Protein AF-A0A837S278-F1 (afdb_monomer)

Structure (mmCIF, N/CA/C/O backbone):
data_AF-A0A837S278-F1
#
_entry.id   AF-A0A837S278-F1
#
loop_
_atom_site.group_PDB
_atom_site.id
_atom_site.type_symbol
_atom_site.label_atom_id
_atom_site.label_alt_id
_atom_site.label_comp_id
_atom_site.label_asym_id
_atom_site.label_entity_id
_atom_site.label_seq_id
_atom_site.pdbx_PDB_ins_code
_atom_site.Cartn_x
_atom_site.Cartn_y
_atom_site.Cartn_z
_atom_site.occupancy
_atom_site.B_iso_or_equiv
_atom_site.auth_seq_id
_atom_site.auth_comp_id
_atom_site.auth_asym_id
_atom_site.auth_atom_id
_atom_site.pdbx_PDB_model_num
ATOM 1 N N . MET A 1 1 ? -0.773 -26.075 -10.974 1.00 33.69 1 MET A N 1
ATOM 2 C CA . MET A 1 1 ? 0.017 -26.283 -9.744 1.00 33.69 1 MET A CA 1
ATOM 3 C C . MET A 1 1 ? 1.428 -25.816 -10.039 1.00 33.69 1 MET A C 1
ATOM 5 O O . MET A 1 1 ? 2.175 -26.551 -10.670 1.00 33.69 1 MET A O 1
ATOM 9 N N . GLU A 1 2 ? 1.750 -24.572 -9.697 1.00 43.69 2 GLU A N 1
ATOM 10 C CA . GLU A 1 2 ? 3.119 -24.060 -9.806 1.00 43.69 2 GLU A CA 1
ATOM 11 C C . GLU A 1 2 ? 3.925 -24.561 -8.603 1.00 43.69 2 GLU A C 1
ATOM 13 O O . GLU A 1 2 ? 3.488 -24.455 -7.458 1.00 43.69 2 GLU A O 1
ATOM 18 N N . GLN A 1 3 ? 5.058 -25.202 -8.882 1.00 42.56 3 GLN A N 1
ATOM 19 C CA . GLN A 1 3 ? 5.952 -25.774 -7.881 1.00 42.56 3 GLN A CA 1
ATOM 20 C C . GLN A 1 3 ? 6.839 -24.668 -7.288 1.00 42.56 3 GLN A C 1
ATOM 22 O O . GLN A 1 3 ? 7.599 -24.031 -8.015 1.00 42.56 3 GLN A O 1
ATOM 27 N N . ASN A 1 4 ? 6.781 -24.465 -5.967 1.00 55.31 4 ASN A N 1
ATOM 28 C CA . ASN A 1 4 ? 7.684 -23.560 -5.251 1.00 55.31 4 ASN A CA 1
ATOM 29 C C . ASN A 1 4 ? 9.027 -24.250 -4.982 1.00 55.31 4 ASN A C 1
ATOM 31 O O . ASN A 1 4 ? 9.097 -25.217 -4.227 1.00 55.31 4 ASN A O 1
ATOM 35 N N . LEU A 1 5 ? 10.108 -23.715 -5.553 1.00 56.22 5 LEU A N 1
ATOM 36 C CA . LEU A 1 5 ? 11.458 -24.279 -5.442 1.00 56.22 5 LEU A CA 1
ATOM 37 C C . LEU A 1 5 ? 12.133 -24.078 -4.066 1.00 56.22 5 LEU A C 1
ATOM 39 O O . LEU A 1 5 ? 13.176 -24.683 -3.849 1.00 56.22 5 LEU A O 1
ATOM 43 N N . TRP A 1 6 ? 11.561 -23.314 -3.116 1.00 54.56 6 TRP A N 1
ATOM 44 C CA . TRP A 1 6 ? 12.206 -22.997 -1.817 1.00 54.56 6 TRP A CA 1
ATOM 45 C C . TRP A 1 6 ? 11.331 -23.141 -0.554 1.00 54.56 6 TRP A C 1
ATOM 47 O O . TRP A 1 6 ? 11.648 -22.554 0.477 1.00 54.56 6 TRP A O 1
ATOM 57 N N . GLY A 1 7 ? 10.234 -23.906 -0.586 1.00 65.50 7 GLY A N 1
ATOM 58 C CA . GLY A 1 7 ? 9.453 -24.234 0.625 1.00 65.50 7 GLY A CA 1
ATOM 59 C C . GLY A 1 7 ? 8.764 -23.056 1.338 1.00 65.50 7 GLY A C 1
ATOM 60 O O . GLY A 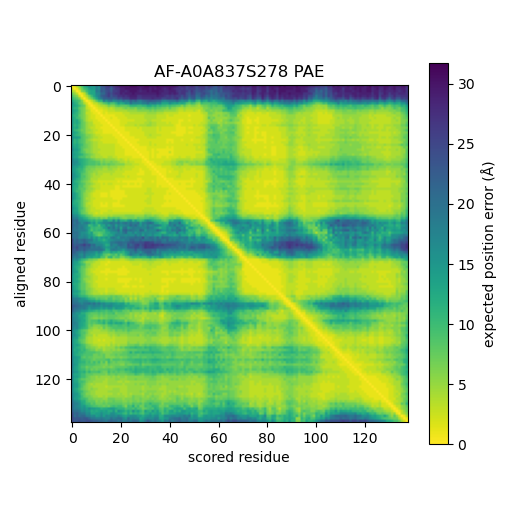1 7 ? 8.167 -23.248 2.392 1.00 65.50 7 GLY A O 1
ATOM 61 N N . ALA A 1 8 ? 8.822 -21.844 0.783 1.00 68.81 8 ALA A N 1
ATOM 62 C CA . ALA A 1 8 ? 8.055 -20.704 1.267 1.00 68.81 8 ALA A CA 1
ATOM 63 C C . ALA A 1 8 ? 6.641 -20.731 0.671 1.00 68.81 8 ALA A C 1
ATOM 65 O O . ALA A 1 8 ? 6.476 -20.857 -0.546 1.00 68.81 8 ALA A O 1
ATOM 66 N N . GLU A 1 9 ? 5.620 -20.574 1.513 1.00 76.12 9 GLU A N 1
ATOM 67 C CA . GLU A 1 9 ? 4.266 -20.276 1.044 1.00 76.12 9 GLU A CA 1
ATOM 68 C C . GLU A 1 9 ? 4.270 -18.910 0.352 1.00 76.12 9 GLU A C 1
ATOM 70 O O . GLU A 1 9 ? 4.796 -17.930 0.882 1.00 76.12 9 GLU A O 1
ATOM 75 N N . THR A 1 10 ? 3.745 -18.862 -0.870 1.00 77.88 10 THR A N 1
ATOM 76 C CA . THR A 1 10 ? 3.721 -17.651 -1.696 1.00 77.88 10 THR A CA 1
ATOM 77 C C . THR A 1 10 ? 2.323 -17.475 -2.263 1.00 77.88 10 THR A C 1
ATOM 79 O O . THR A 1 10 ? 1.732 -18.429 -2.762 1.00 77.88 10 THR A O 1
ATOM 82 N N . GLU A 1 11 ? 1.818 -16.248 -2.210 1.00 82.69 11 GLU A N 1
ATOM 83 C CA . GLU A 1 11 ? 0.565 -15.841 -2.836 1.00 82.69 11 GLU A CA 1
ATOM 84 C C . GLU A 1 11 ? 0.859 -14.722 -3.842 1.00 82.69 11 GLU A C 1
ATOM 86 O O . GLU A 1 11 ? 1.637 -13.809 -3.555 1.00 82.69 11 GLU A O 1
ATOM 91 N N . MET A 1 12 ? 0.240 -14.788 -5.023 1.00 85.62 12 MET A N 1
ATOM 92 C CA . MET A 1 12 ? 0.288 -13.718 -6.018 1.00 85.62 12 MET A CA 1
ATOM 93 C C . MET A 1 12 ? -1.081 -13.048 -6.109 1.00 85.62 12 MET A C 1
ATOM 95 O O . MET A 1 12 ? -2.070 -13.696 -6.441 1.00 85.62 12 MET A O 1
ATOM 99 N N . ILE A 1 13 ? -1.123 -11.738 -5.862 1.00 87.75 13 ILE A N 1
ATOM 100 C CA . ILE A 1 13 ? -2.342 -10.929 -5.955 1.00 87.75 13 ILE A CA 1
ATOM 101 C C . ILE A 1 13 ? -2.195 -9.981 -7.144 1.00 87.75 13 ILE A C 1
ATOM 103 O O . ILE A 1 13 ? -1.300 -9.135 -7.168 1.00 87.75 13 ILE A O 1
ATOM 107 N N . ASN A 1 14 ? -3.075 -10.123 -8.137 1.00 90.19 14 ASN A N 1
ATOM 108 C CA . ASN A 1 14 ? -3.143 -9.199 -9.263 1.00 90.19 14 ASN A CA 1
ATOM 109 C C . ASN A 1 14 ? -4.128 -8.065 -8.951 1.00 90.19 14 ASN A C 1
ATOM 111 O O . ASN A 1 14 ? -5.340 -8.271 -8.991 1.00 90.19 14 ASN A O 1
ATOM 115 N N . LEU A 1 15 ? -3.601 -6.872 -8.666 1.00 90.56 15 LEU A N 1
ATOM 116 C CA . LEU A 1 15 ? -4.401 -5.714 -8.265 1.00 90.56 15 LEU A CA 1
ATOM 117 C C . LEU A 1 15 ? -5.411 -5.259 -9.335 1.00 90.56 15 LEU A C 1
ATOM 119 O O . LEU A 1 15 ? -6.476 -4.776 -8.972 1.00 90.56 15 LEU A O 1
ATOM 123 N N . TYR A 1 16 ? -5.149 -5.472 -10.629 1.00 89.94 16 TYR A N 1
ATOM 124 C CA . TYR A 1 16 ? -6.098 -5.097 -11.693 1.00 89.94 16 TYR A CA 1
ATOM 125 C C . TYR A 1 16 ? -7.366 -5.954 -11.723 1.00 89.94 16 TYR A C 1
ATOM 127 O O . TYR A 1 16 ? -8.350 -5.570 -12.347 1.00 89.94 16 TYR A O 1
ATOM 135 N N . ASN A 1 17 ? -7.357 -7.116 -11.064 1.00 93.44 17 ASN A N 1
ATOM 136 C CA . ASN A 1 17 ? -8.544 -7.965 -10.962 1.00 93.44 17 ASN A CA 1
ATOM 137 C C . ASN A 1 17 ? -9.506 -7.495 -9.857 1.00 93.44 17 ASN A C 1
ATOM 139 O O . ASN A 1 17 ? -10.568 -8.090 -9.698 1.00 93.44 17 ASN A O 1
ATOM 143 N N . LEU A 1 18 ? -9.130 -6.478 -9.076 1.00 94.50 18 LEU A N 1
ATOM 144 C CA . LEU A 1 18 ? -9.884 -5.996 -7.924 1.00 94.50 18 LEU A CA 1
ATOM 145 C C . LEU A 1 18 ? -10.562 -4.665 -8.259 1.00 94.50 18 LEU A C 1
ATOM 147 O O . LEU A 1 18 ? -9.953 -3.777 -8.856 1.00 94.50 18 LEU A O 1
ATOM 151 N N . ASN A 1 19 ? -11.800 -4.479 -7.810 1.00 95.69 19 ASN A N 1
ATOM 152 C CA . ASN A 1 19 ? -12.519 -3.218 -7.937 1.00 95.69 19 ASN A CA 1
ATOM 153 C C . ASN A 1 19 ? -12.436 -2.412 -6.636 1.00 95.69 19 ASN A C 1
ATOM 155 O O . ASN A 1 19 ? -13.155 -2.662 -5.667 1.00 95.69 19 ASN A O 1
ATOM 159 N N . TYR A 1 20 ? -11.555 -1.416 -6.618 1.00 95.69 20 TYR A N 1
ATOM 160 C CA . TYR A 1 20 ? -11.342 -0.564 -5.454 1.00 95.69 20 TYR A CA 1
ATOM 161 C C . TYR A 1 20 ? -10.906 0.844 -5.851 1.00 95.69 20 TYR A C 1
ATOM 163 O O . TYR A 1 20 ? -10.579 1.142 -7.001 1.00 95.69 20 TYR A O 1
ATOM 171 N N . LYS A 1 21 ? -10.913 1.742 -4.866 1.00 95.12 21 LYS A N 1
ATOM 172 C CA . LYS A 1 21 ? -10.422 3.118 -5.006 1.00 95.12 21 LYS A CA 1
ATOM 173 C C . LYS A 1 21 ? -9.349 3.416 -3.962 1.00 95.12 21 LYS A C 1
ATOM 175 O O . LYS A 1 21 ? -9.211 2.684 -2.976 1.00 95.12 21 LYS A O 1
ATOM 180 N N . GLY A 1 22 ? -8.611 4.503 -4.193 1.00 93.94 22 GLY A N 1
ATOM 181 C CA . GLY A 1 22 ? -7.659 5.077 -3.243 1.00 93.94 22 GLY A CA 1
ATOM 182 C C . GLY A 1 22 ? -8.320 5.580 -1.958 1.00 93.94 22 GLY A C 1
ATOM 183 O O . GLY A 1 22 ? -9.532 5.450 -1.748 1.00 93.94 22 GLY A O 1
ATOM 184 N N . CYS A 1 23 ? -7.510 6.130 -1.057 1.00 95.25 23 CYS A N 1
ATOM 185 C CA . CYS A 1 23 ? -8.002 6.546 0.252 1.00 95.25 23 CYS A CA 1
ATOM 186 C C . CYS A 1 23 ? -8.972 7.734 0.128 1.00 95.25 23 CYS A C 1
ATOM 188 O O . CYS A 1 23 ? -8.622 8.781 -0.403 1.00 95.25 23 CYS A O 1
ATOM 190 N N . ILE A 1 24 ? -10.178 7.605 0.689 1.00 96.38 24 ILE A N 1
ATOM 191 C CA . ILE A 1 24 ? -11.173 8.695 0.730 1.00 96.38 24 ILE A CA 1
ATOM 192 C C . ILE A 1 24 ? -11.025 9.609 1.956 1.00 96.38 24 ILE A C 1
ATOM 194 O O . ILE A 1 24 ? -11.907 10.417 2.232 1.00 96.38 24 ILE A O 1
ATOM 198 N N . SER A 1 25 ? -9.957 9.439 2.742 1.00 94.69 25 SER A N 1
ATOM 199 C CA . SER A 1 25 ? -9.668 10.251 3.932 1.00 94.69 25 SER A CA 1
ATOM 200 C C . SER A 1 25 ? -10.838 10.350 4.922 1.00 94.69 25 SER A C 1
ATOM 202 O O . SER A 1 25 ? -11.126 11.410 5.460 1.00 94.69 25 SER A O 1
ATOM 204 N N . CYS A 1 26 ? -11.521 9.234 5.202 1.00 95.25 26 CYS A N 1
ATOM 205 C CA . CYS A 1 26 ? -12.637 9.210 6.161 1.00 95.25 26 CYS A CA 1
ATOM 206 C C . CYS A 1 26 ? -12.202 9.272 7.641 1.00 95.25 26 CYS A C 1
ATOM 208 O O . CYS A 1 26 ? -13.047 9.403 8.521 1.00 95.25 26 CYS A O 1
ATOM 210 N N . PHE A 1 27 ? -10.902 9.115 7.930 1.00 93.69 27 PHE A N 1
ATOM 211 C CA . PHE A 1 27 ? -10.295 9.123 9.274 1.00 93.69 27 PHE A CA 1
ATOM 212 C C . PHE A 1 27 ? -10.812 8.078 10.279 1.00 93.69 27 PHE A C 1
ATOM 214 O O . PHE A 1 27 ? -10.367 8.064 11.429 1.00 93.69 27 PHE A O 1
ATOM 221 N N . ALA A 1 28 ? -11.666 7.137 9.868 1.00 94.38 28 ALA A N 1
ATOM 222 C CA . ALA A 1 28 ? -12.141 6.064 10.742 1.00 94.38 28 ALA A CA 1
ATOM 223 C C . ALA A 1 28 ? -10.991 5.227 11.338 1.00 94.38 28 ALA A C 1
ATOM 225 O O . ALA A 1 28 ? -11.097 4.778 12.477 1.00 94.38 28 ALA A O 1
ATOM 226 N N . CYS A 1 29 ? -9.879 5.086 10.607 1.00 91.81 29 CYS A N 1
ATOM 227 C CA . CYS A 1 29 ? -8.671 4.384 11.046 1.00 91.81 29 CYS A CA 1
ATOM 228 C C . CYS A 1 29 ? -7.766 5.171 12.007 1.00 91.81 29 CYS A C 1
ATOM 230 O O . CYS A 1 29 ? -6.781 4.637 12.510 1.00 91.81 29 CYS A O 1
ATOM 232 N N . LYS A 1 30 ? -8.074 6.451 12.236 1.00 89.69 30 LYS A N 1
ATOM 233 C CA . LYS A 1 30 ? -7.303 7.368 13.093 1.00 89.69 30 LYS A CA 1
ATOM 234 C C . LYS A 1 30 ? -8.046 7.749 14.361 1.00 89.69 30 LYS A C 1
ATOM 236 O O . LYS A 1 30 ? -7.433 8.156 15.341 1.00 89.69 30 LYS A O 1
ATOM 241 N N . ARG A 1 31 ? -9.378 7.708 14.310 1.00 89.81 31 ARG A N 1
ATOM 242 C CA . ARG A 1 31 ? -10.237 8.165 15.396 1.00 89.81 31 ARG A CA 1
ATOM 243 C C . ARG A 1 31 ? -9.964 7.338 16.653 1.00 89.81 31 ARG A C 1
ATOM 245 O O . ARG A 1 31 ? -10.043 6.113 16.613 1.00 89.81 31 ARG A O 1
ATOM 252 N N . LYS A 1 32 ? -9.688 8.029 17.761 1.00 86.31 32 LYS A N 1
ATOM 253 C CA . LYS A 1 32 ? -9.526 7.415 19.082 1.00 86.31 32 LYS A CA 1
ATOM 254 C C . LYS A 1 32 ? -10.749 6.550 19.413 1.00 86.31 32 LYS A C 1
ATOM 256 O O . LYS A 1 32 ? -11.874 6.940 19.096 1.00 86.31 32 LYS A O 1
ATOM 261 N N . ASP A 1 33 ? -10.505 5.378 19.992 1.00 86.50 33 ASP A N 1
ATOM 262 C CA . ASP A 1 33 ? -11.523 4.389 20.380 1.00 86.50 33 ASP A CA 1
ATOM 263 C C . ASP A 1 33 ? -12.351 3.827 19.203 1.00 86.50 33 ASP A C 1
ATOM 265 O O . ASP A 1 33 ? -13.393 3.198 19.388 1.00 86.50 33 ASP A O 1
ATOM 269 N N . SER A 1 34 ? -11.891 4.026 17.963 1.00 90.38 34 SER A N 1
ATOM 270 C CA . SER A 1 34 ? -12.476 3.381 16.791 1.00 90.38 34 SER A CA 1
ATOM 271 C C . SER A 1 34 ? -12.061 1.916 16.721 1.00 90.38 34 SER A C 1
ATOM 273 O O . SER A 1 34 ? -10.885 1.580 16.833 1.00 90.38 34 SER A O 1
ATOM 275 N N . LYS A 1 35 ? -13.007 1.037 16.382 1.00 91.38 35 LYS A N 1
ATOM 276 C CA . LYS A 1 35 ? -12.709 -0.370 16.060 1.00 91.38 35 LYS A CA 1
ATOM 277 C C . LYS A 1 35 ? -11.831 -0.554 14.814 1.00 91.38 35 LYS A C 1
ATOM 279 O O . LYS A 1 35 ? -11.451 -1.672 14.501 1.00 91.38 35 LYS A O 1
ATOM 284 N N . PHE A 1 36 ? -11.585 0.524 14.071 1.00 92.06 36 PHE A N 1
ATOM 285 C CA . PHE A 1 36 ? -10.779 0.522 12.856 1.00 92.06 36 PHE A CA 1
ATOM 286 C C . PHE A 1 36 ? -9.383 1.117 13.067 1.00 92.06 36 PHE A C 1
ATOM 288 O O . PHE A 1 36 ? -8.692 1.331 12.081 1.00 92.06 36 PHE A O 1
ATOM 295 N N . VAL A 1 37 ? -8.948 1.439 14.293 1.00 89.44 37 VAL A N 1
ATOM 296 C CA . VAL A 1 37 ? -7.575 1.938 14.508 1.00 89.44 37 VAL A CA 1
ATOM 297 C C . VAL A 1 37 ? -6.571 0.945 13.912 1.00 89.44 37 VAL A C 1
ATOM 299 O O . VAL A 1 37 ? -6.587 -0.225 14.271 1.00 89.44 37 VAL A O 1
ATOM 302 N N . GLY A 1 38 ? -5.745 1.403 12.965 1.00 87.06 38 GLY A N 1
ATOM 303 C CA . GLY A 1 38 ? -4.802 0.540 12.237 1.00 87.06 38 GLY A CA 1
ATOM 304 C C . GLY A 1 38 ? -5.394 -0.291 11.088 1.00 87.06 38 GLY A C 1
ATOM 305 O O . GLY A 1 38 ? -4.648 -1.006 10.433 1.00 87.06 38 GLY A O 1
ATOM 306 N N . HIS A 1 39 ? -6.696 -0.180 10.799 1.00 91.38 39 HIS A N 1
ATOM 307 C CA . HIS A 1 39 ? -7.405 -0.943 9.761 1.00 91.38 39 HIS A CA 1
ATOM 308 C C . HIS A 1 39 ? -8.237 -0.031 8.848 1.00 91.38 39 HIS A C 1
ATOM 310 O O . HIS A 1 39 ? -8.796 0.983 9.271 1.00 91.38 39 HIS A O 1
ATOM 316 N N . CYS A 1 40 ? -8.369 -0.376 7.567 1.00 94.44 40 CYS A N 1
ATOM 317 C CA . CYS A 1 40 ? -9.206 0.402 6.656 1.00 94.44 40 CYS A CA 1
ATOM 318 C C . CYS A 1 40 ? -10.701 0.13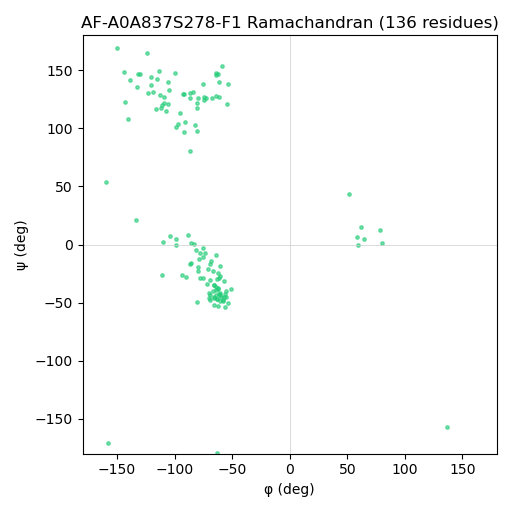7 6.920 1.00 94.44 40 CYS A C 1
ATOM 320 O O . CYS A 1 40 ? -11.156 -1.003 6.897 1.00 94.44 40 CYS A O 1
ATOM 322 N N . ALA A 1 41 ? -11.488 1.196 7.133 1.00 96.06 41 ALA A N 1
ATOM 323 C CA . ALA A 1 41 ? -12.938 1.071 7.320 1.00 96.06 41 ALA A CA 1
ATOM 324 C C . ALA A 1 41 ? -13.718 0.912 6.002 1.00 96.06 41 ALA A C 1
ATOM 326 O O . ALA A 1 41 ? -14.865 0.468 6.018 1.00 96.06 41 ALA A O 1
ATOM 327 N N . VAL A 1 42 ? -13.115 1.294 4.870 1.00 96.50 42 VAL A N 1
ATOM 328 C CA . VAL A 1 42 ? -13.713 1.127 3.539 1.00 96.50 42 VAL A CA 1
ATOM 329 C C . VAL A 1 42 ? -13.666 -0.352 3.170 1.00 96.50 42 VAL A C 1
ATOM 331 O O . VAL A 1 42 ? -12.595 -0.957 3.219 1.00 96.50 42 VAL A O 1
ATOM 334 N N . ARG A 1 43 ? -14.823 -0.914 2.810 1.00 96.69 43 ARG A N 1
ATOM 335 C CA . ARG A 1 43 ? -14.978 -2.318 2.423 1.00 96.69 43 ARG A CA 1
ATOM 336 C C . ARG A 1 43 ? -15.205 -2.426 0.919 1.00 96.69 43 ARG A C 1
ATOM 338 O O . ARG A 1 43 ? -16.209 -1.941 0.409 1.00 96.69 43 ARG A O 1
ATOM 345 N N . ASP A 1 44 ? -14.250 -3.047 0.251 1.00 97.44 44 ASP A N 1
ATOM 346 C CA . ASP A 1 44 ? -14.232 -3.393 -1.172 1.00 97.44 44 ASP A CA 1
ATOM 347 C C . ASP A 1 44 ? -13.238 -4.544 -1.408 1.00 97.44 44 ASP A C 1
ATOM 349 O O . ASP A 1 44 ? -12.715 -5.115 -0.445 1.00 97.44 44 ASP A O 1
ATOM 353 N N . ASP A 1 45 ? -12.949 -4.875 -2.664 1.00 97.19 45 ASP A N 1
ATOM 354 C CA . ASP A 1 45 ? -12.083 -6.003 -3.033 1.00 97.19 45 ASP A CA 1
ATOM 355 C C . ASP A 1 45 ? -10.646 -5.880 -2.485 1.00 97.19 45 ASP A C 1
ATOM 357 O O . ASP A 1 45 ? -9.931 -6.874 -2.365 1.00 97.19 45 ASP A O 1
ATOM 361 N N . LEU A 1 46 ? -10.212 -4.676 -2.083 1.00 95.75 46 LEU A N 1
ATOM 362 C CA . LEU A 1 46 ? -8.896 -4.460 -1.474 1.00 95.75 46 LEU A CA 1
ATOM 363 C C . LEU A 1 46 ? -8.845 -4.860 0.011 1.00 95.75 46 LEU A C 1
ATOM 365 O O . LEU A 1 46 ? -7.766 -4.939 0.598 1.00 95.75 46 LEU A O 1
ATOM 369 N N . THR A 1 47 ? -9.994 -5.099 0.645 1.00 95.19 47 THR A N 1
ATOM 370 C CA . THR A 1 47 ? -10.092 -5.327 2.095 1.00 95.19 47 THR A CA 1
ATOM 371 C C . THR A 1 47 ? -9.205 -6.477 2.556 1.00 95.19 47 THR A C 1
ATOM 373 O O . THR A 1 47 ? -8.371 -6.293 3.437 1.00 95.19 47 THR A O 1
ATOM 376 N N . GLU A 1 48 ? -9.349 -7.654 1.948 1.00 92.00 48 GLU A N 1
ATOM 377 C CA . GLU A 1 48 ? -8.585 -8.837 2.354 1.00 92.00 48 GLU A CA 1
ATOM 378 C C . GLU A 1 48 ? -7.088 -8.666 2.090 1.00 92.00 48 GLU A C 1
ATOM 380 O O . GLU A 1 48 ? -6.262 -9.106 2.887 1.00 92.00 48 GLU A O 1
ATOM 385 N N . VAL A 1 49 ? -6.733 -7.966 1.010 1.00 92.00 49 VAL A N 1
ATOM 386 C CA . VAL A 1 49 ? -5.340 -7.658 0.664 1.00 92.00 49 VAL A CA 1
ATOM 387 C C . VAL A 1 49 ? -4.699 -6.771 1.731 1.00 92.00 49 VAL A C 1
ATOM 389 O O . VAL A 1 49 ? -3.563 -7.026 2.137 1.00 92.00 49 VAL A O 1
ATOM 392 N N . LEU A 1 50 ? -5.416 -5.752 2.219 1.00 90.94 50 LEU A N 1
ATOM 393 C CA . LEU A 1 50 ? -4.939 -4.866 3.284 1.00 90.94 50 LEU A CA 1
ATOM 394 C C . LEU A 1 50 ? -4.772 -5.612 4.608 1.00 90.94 50 LEU A C 1
ATOM 396 O O . LEU A 1 50 ? -3.732 -5.465 5.242 1.00 90.94 50 LEU A O 1
ATOM 400 N N . GLU A 1 51 ? -5.744 -6.439 5.000 1.00 88.81 51 GLU A N 1
ATOM 401 C CA . GLU A 1 51 ? -5.655 -7.226 6.237 1.00 88.81 51 GLU A CA 1
ATOM 402 C C . GLU A 1 51 ? -4.489 -8.222 6.180 1.00 88.81 51 GLU A C 1
ATOM 404 O O . GLU A 1 51 ? -3.657 -8.263 7.089 1.00 88.81 51 GLU A O 1
ATOM 409 N N . LYS A 1 52 ? -4.341 -8.962 5.072 1.00 85.62 52 LYS A N 1
ATOM 410 C CA . LYS A 1 52 ? -3.187 -9.851 4.858 1.00 85.62 52 LYS A CA 1
ATOM 411 C C . LYS A 1 52 ? -1.868 -9.086 4.936 1.00 85.62 52 LYS A C 1
ATOM 413 O O . LYS A 1 52 ? -0.953 -9.523 5.629 1.00 85.62 52 LYS A O 1
ATOM 418 N N . SER A 1 53 ? -1.785 -7.925 4.286 1.00 83.06 53 SER A N 1
ATOM 419 C CA . SER A 1 53 ? -0.586 -7.076 4.309 1.00 83.06 53 SER A CA 1
ATOM 420 C C . SER A 1 53 ? -0.260 -6.553 5.711 1.00 83.06 53 SER A C 1
ATOM 422 O O . SER A 1 53 ? 0.909 -6.353 6.024 1.00 83.06 53 SER A O 1
ATOM 424 N N . ASN A 1 54 ? -1.271 -6.355 6.563 1.00 77.88 54 ASN A N 1
ATOM 425 C CA . ASN A 1 54 ? -1.094 -5.897 7.940 1.00 77.88 54 ASN A CA 1
ATOM 426 C C . ASN A 1 54 ? -0.629 -7.015 8.887 1.00 77.88 54 ASN A C 1
ATOM 428 O O . ASN A 1 54 ? 0.048 -6.754 9.877 1.00 77.88 54 ASN A O 1
ATOM 432 N N . HIS A 1 55 ? -0.985 -8.266 8.589 1.00 70.88 55 HIS A N 1
ATOM 433 C CA . HIS A 1 55 ? -0.627 -9.422 9.413 1.00 70.88 55 HIS A CA 1
ATOM 434 C C . HIS A 1 55 ? 0.665 -10.121 8.967 1.00 70.88 55 HIS A C 1
ATOM 436 O O . HIS A 1 55 ? 1.344 -10.753 9.781 1.00 70.88 55 HIS A O 1
ATOM 442 N N . GLN A 1 56 ? 1.030 -10.028 7.688 1.00 62.50 56 GLN A N 1
ATOM 443 C CA . GLN A 1 56 ? 2.196 -10.718 7.143 1.00 62.50 56 GLN A CA 1
ATOM 444 C C . GLN A 1 56 ? 3.485 -9.899 7.311 1.00 62.50 56 GLN A C 1
ATOM 446 O O . GLN A 1 56 ? 3.588 -8.743 6.920 1.00 62.50 56 GLN A O 1
ATOM 451 N N . ARG A 1 57 ? 4.535 -10.542 7.840 1.00 55.25 57 ARG A N 1
ATOM 452 C CA . ARG A 1 57 ? 5.869 -9.935 8.064 1.00 55.25 57 ARG A CA 1
ATOM 453 C C . ARG A 1 57 ? 6.710 -9.767 6.781 1.00 55.25 57 ARG A C 1
ATOM 455 O O . ARG A 1 57 ? 7.850 -9.290 6.829 1.00 55.25 57 ARG A O 1
ATOM 462 N N . ARG A 1 58 ? 6.213 -10.229 5.631 1.00 53.91 58 ARG A N 1
ATOM 463 C CA . ARG A 1 58 ? 6.910 -10.198 4.334 1.00 53.91 58 ARG A CA 1
ATOM 464 C C . ARG A 1 58 ? 5.890 -9.913 3.235 1.00 53.91 58 ARG A C 1
ATOM 466 O O . ARG A 1 58 ? 4.952 -10.684 3.086 1.00 53.91 58 ARG A O 1
ATOM 473 N N . THR A 1 59 ? 6.093 -8.848 2.467 1.00 58.31 59 THR A N 1
ATOM 474 C CA . THR A 1 59 ? 5.183 -8.450 1.383 1.00 58.31 59 THR A CA 1
ATOM 475 C C . THR A 1 59 ? 6.024 -7.966 0.210 1.00 58.31 59 THR A C 1
ATOM 477 O O . THR A 1 59 ? 6.613 -6.896 0.284 1.00 58.31 59 THR A O 1
ATOM 480 N N . ALA A 1 60 ? 6.118 -8.730 -0.877 1.00 53.31 60 ALA A N 1
ATOM 481 C CA . ALA A 1 60 ? 6.787 -8.269 -2.095 1.00 53.31 60 ALA A CA 1
ATOM 482 C C . ALA A 1 60 ? 5.761 -7.609 -3.025 1.00 53.31 60 ALA A C 1
ATOM 484 O O . ALA A 1 60 ? 4.715 -8.193 -3.299 1.00 53.31 60 ALA A O 1
ATOM 485 N N . ALA A 1 61 ? 6.052 -6.403 -3.513 1.00 56.09 61 ALA A N 1
ATOM 486 C CA . ALA A 1 61 ? 5.143 -5.631 -4.351 1.00 56.09 61 ALA A CA 1
ATOM 487 C C . ALA A 1 61 ? 5.768 -5.443 -5.740 1.00 56.09 61 ALA A C 1
ATOM 489 O O . ALA A 1 61 ? 6.821 -4.824 -5.892 1.00 56.09 61 ALA A O 1
ATOM 490 N N . ARG A 1 62 ? 5.140 -5.985 -6.786 1.00 52.44 62 ARG A N 1
ATOM 491 C CA . ARG A 1 62 ? 5.605 -5.775 -8.164 1.00 52.44 62 ARG A CA 1
ATOM 492 C C . ARG A 1 62 ? 5.003 -4.487 -8.717 1.00 52.44 62 ARG A C 1
ATOM 494 O O . ARG A 1 62 ? 3.790 -4.327 -8.713 1.00 52.44 62 ARG A O 1
ATOM 501 N N . LEU A 1 63 ? 5.858 -3.598 -9.213 1.00 54.88 63 LEU A N 1
ATOM 502 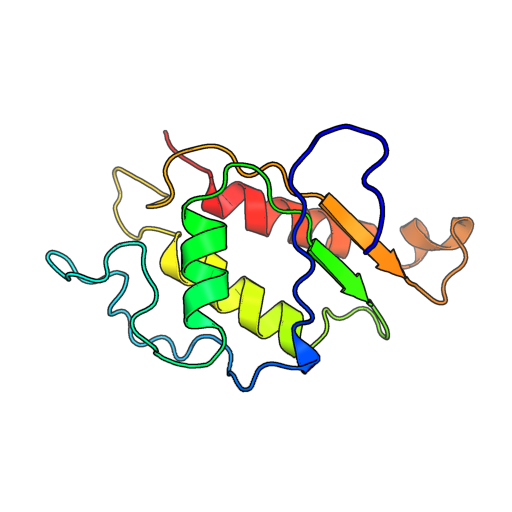C CA . LEU A 1 63 ? 5.489 -2.314 -9.794 1.00 54.88 63 LEU A CA 1
ATOM 503 C C . LEU A 1 63 ? 5.751 -2.306 -11.298 1.00 54.88 63 LEU A C 1
ATOM 505 O O . LEU A 1 63 ? 6.884 -2.414 -11.767 1.00 54.88 63 LEU A O 1
ATOM 509 N N . THR A 1 64 ? 4.707 -2.100 -12.083 1.00 47.53 64 THR A N 1
ATOM 510 C CA . THR A 1 64 ? 4.867 -1.792 -13.504 1.00 47.53 64 THR A CA 1
ATOM 511 C C . THR A 1 64 ? 4.904 -0.271 -13.628 1.00 47.53 64 THR A C 1
ATOM 513 O O . THR A 1 64 ? 3.869 0.383 -13.611 1.00 47.53 64 THR A O 1
ATOM 516 N N . ASN A 1 65 ? 6.099 0.325 -13.683 1.00 53.22 65 ASN A N 1
ATOM 517 C CA . ASN A 1 65 ? 6.241 1.773 -13.858 1.00 53.22 65 ASN A CA 1
ATOM 518 C C . ASN A 1 65 ? 6.222 2.093 -15.356 1.00 53.22 65 ASN A C 1
ATOM 520 O O . ASN A 1 65 ? 7.269 2.282 -15.975 1.00 53.22 65 ASN A O 1
ATOM 524 N N . LEU A 1 66 ? 5.026 2.155 -15.944 1.00 46.59 66 LEU A N 1
ATOM 525 C CA . LEU A 1 66 ? 4.875 2.378 -17.384 1.00 46.59 66 LEU A CA 1
ATOM 526 C C . LEU A 1 66 ? 5.236 3.819 -17.804 1.00 46.59 66 LEU A C 1
ATOM 528 O O . LEU A 1 66 ? 5.544 4.056 -18.969 1.00 46.59 66 LEU A O 1
ATOM 532 N N . SER A 1 67 ? 5.222 4.806 -16.894 1.00 47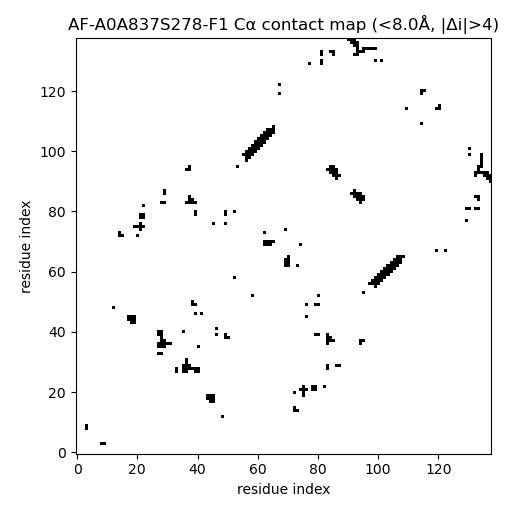.19 67 SER A N 1
ATOM 533 C CA . SER A 1 67 ? 5.419 6.228 -17.254 1.00 47.19 67 SER A CA 1
ATOM 534 C C . SER A 1 67 ? 5.858 7.126 -16.083 1.00 47.19 67 SER A C 1
ATOM 536 O O . SER A 1 67 ? 5.213 8.129 -15.800 1.00 47.19 67 SER A O 1
ATOM 538 N N . ARG A 1 68 ? 6.941 6.782 -15.363 1.00 54.12 68 ARG A N 1
ATOM 539 C CA . ARG A 1 68 ? 7.458 7.540 -14.185 1.00 54.12 68 ARG A CA 1
ATOM 540 C C . ARG A 1 68 ? 6.488 7.700 -13.002 1.00 54.12 68 ARG A C 1
ATOM 542 O O . ARG A 1 68 ? 6.868 8.271 -11.984 1.00 54.12 68 ARG A O 1
ATOM 549 N N . GLN A 1 69 ? 5.278 7.169 -13.109 1.00 56.00 69 GLN A N 1
ATOM 550 C CA . GLN A 1 69 ? 4.263 7.168 -12.071 1.00 56.00 69 GLN A CA 1
ATOM 551 C C . GLN A 1 69 ? 3.899 5.723 -11.734 1.00 56.00 69 GLN A C 1
ATOM 553 O O . GLN A 1 69 ? 3.923 4.848 -12.603 1.00 56.00 69 GLN A O 1
ATOM 558 N N . CYS A 1 70 ? 3.626 5.488 -10.454 1.00 64.38 70 CYS A N 1
ATOM 559 C CA . CYS A 1 70 ? 3.079 4.233 -9.963 1.00 64.38 70 CYS A CA 1
ATOM 560 C C . CYS A 1 70 ? 1.701 4.013 -10.610 1.00 64.38 70 CYS A C 1
ATOM 562 O O . CYS A 1 70 ? 0.944 4.977 -10.752 1.00 64.38 70 CYS A O 1
ATOM 564 N N . ASP A 1 71 ? 1.375 2.779 -11.007 1.00 74.75 71 ASP A N 1
ATOM 565 C CA . ASP A 1 71 ? 0.064 2.501 -11.600 1.00 74.75 71 ASP A CA 1
ATOM 566 C C . ASP A 1 71 ? -1.072 2.879 -10.637 1.00 74.75 71 ASP A C 1
ATOM 568 O O . ASP A 1 71 ? -0.876 2.911 -9.417 1.00 74.75 71 ASP A O 1
ATOM 572 N N . ARG A 1 72 ? -2.253 3.205 -11.159 1.00 81.25 72 ARG A N 1
ATOM 573 C CA . ARG A 1 72 ? -3.401 3.680 -10.381 1.00 81.25 72 ARG A CA 1
ATOM 574 C C . ARG A 1 72 ? -3.786 2.688 -9.290 1.00 81.25 72 ARG A C 1
ATOM 576 O O . ARG A 1 72 ? -4.066 3.090 -8.158 1.00 81.25 72 ARG A O 1
ATOM 583 N N . GLU A 1 73 ? -3.783 1.411 -9.630 1.00 89.44 73 GLU A N 1
ATOM 584 C CA . GLU A 1 73 ? -4.096 0.283 -8.770 1.00 89.44 73 GLU A CA 1
ATOM 585 C C . GLU A 1 73 ? -3.088 0.230 -7.621 1.00 89.44 73 GLU A C 1
ATOM 587 O O . GLU A 1 73 ? -3.471 0.273 -6.446 1.00 89.44 73 GLU A O 1
ATOM 592 N N . MET A 1 74 ? -1.789 0.235 -7.927 1.00 86.38 74 MET A N 1
ATOM 593 C CA . MET A 1 74 ? -0.776 0.206 -6.876 1.00 86.38 74 MET A CA 1
ATOM 594 C C . MET A 1 74 ? -0.783 1.494 -6.043 1.00 86.38 74 MET A C 1
ATOM 596 O O . MET A 1 74 ? -0.674 1.423 -4.822 1.00 86.38 74 MET A O 1
ATOM 600 N N . SER A 1 75 ? -0.955 2.663 -6.660 1.00 87.44 75 SER A N 1
ATOM 601 C CA . SER A 1 75 ? -1.052 3.940 -5.945 1.00 87.44 75 SER A CA 1
ATOM 602 C C . SER A 1 75 ? -2.209 3.912 -4.947 1.00 87.44 75 SER A C 1
ATOM 604 O O . SER A 1 75 ? -2.014 4.197 -3.769 1.00 87.44 75 SER A O 1
ATOM 606 N N . SER A 1 76 ? -3.385 3.452 -5.382 1.00 92.44 76 SER A N 1
ATOM 607 C CA . SER A 1 76 ? -4.574 3.309 -4.534 1.00 92.44 76 SER A CA 1
ATOM 608 C C . SER A 1 76 ? -4.362 2.310 -3.390 1.00 92.44 76 SER A C 1
ATOM 610 O O . SER A 1 76 ? -4.831 2.536 -2.271 1.00 92.44 76 SER A O 1
ATOM 612 N N . PHE A 1 77 ? -3.638 1.217 -3.650 1.00 91.56 77 PHE A N 1
ATOM 613 C CA . PHE A 1 77 ? -3.274 0.234 -2.630 1.00 91.56 77 PHE A CA 1
ATOM 614 C C . PHE A 1 77 ? -2.319 0.825 -1.588 1.00 91.56 77 PHE A C 1
ATOM 616 O O . PHE A 1 77 ? -2.611 0.773 -0.391 1.00 91.56 77 PHE A O 1
ATOM 623 N N . LEU A 1 78 ? -1.216 1.433 -2.037 1.00 87.75 78 LEU A N 1
ATOM 624 C CA . LEU A 1 78 ? -0.216 2.054 -1.170 1.00 87.75 78 LEU A CA 1
ATOM 625 C C . LEU A 1 78 ? -0.836 3.166 -0.324 1.00 87.75 78 LEU A C 1
ATOM 627 O O . LEU A 1 78 ? -0.622 3.193 0.884 1.00 87.75 78 LEU A O 1
ATOM 631 N N . GLU A 1 79 ? -1.656 4.036 -0.917 1.00 90.88 79 GLU A N 1
ATOM 632 C CA . GLU A 1 79 ? -2.366 5.093 -0.194 1.00 90.88 79 GLU A CA 1
ATOM 633 C C . GLU A 1 79 ? -3.169 4.537 0.982 1.00 90.88 79 GLU A C 1
ATOM 635 O O . GLU A 1 79 ? -3.035 5.025 2.103 1.00 90.88 79 GLU A O 1
ATOM 640 N N . ARG A 1 80 ? -3.989 3.505 0.760 1.00 92.94 80 ARG A N 1
ATOM 641 C CA . ARG A 1 80 ? -4.821 2.927 1.824 1.00 92.94 80 ARG A CA 1
ATOM 642 C C . ARG A 1 80 ? -3.995 2.175 2.862 1.00 92.94 80 ARG A C 1
ATOM 644 O O . ARG A 1 80 ? -4.255 2.354 4.053 1.00 92.94 80 ARG A O 1
ATOM 651 N N . LEU A 1 81 ? -2.994 1.403 2.436 1.00 89.62 81 LEU A N 1
ATOM 652 C CA . LEU A 1 81 ? -2.110 0.644 3.328 1.00 89.62 81 LEU A CA 1
ATOM 653 C C . LEU A 1 81 ? -1.303 1.565 4.250 1.00 89.62 81 LEU A C 1
ATOM 655 O O . LEU A 1 81 ? -1.232 1.342 5.457 1.00 89.62 81 LEU A O 1
ATOM 659 N N . ILE A 1 82 ? -0.711 2.619 3.694 1.00 87.56 82 ILE A N 1
ATOM 660 C CA . ILE A 1 82 ? 0.085 3.589 4.450 1.00 87.56 82 ILE A CA 1
ATOM 661 C C . ILE A 1 82 ? -0.835 4.423 5.336 1.00 87.56 82 ILE A C 1
ATOM 663 O O . ILE A 1 82 ? -0.559 4.619 6.521 1.00 87.56 82 ILE A O 1
ATOM 667 N N . PHE A 1 83 ? -1.953 4.907 4.790 1.00 90.81 83 PHE A N 1
ATOM 668 C CA . PHE A 1 83 ? -2.840 5.782 5.538 1.00 90.81 83 PHE A CA 1
ATOM 669 C C . PHE A 1 83 ? -3.494 5.064 6.712 1.00 90.81 83 PHE A C 1
ATOM 671 O O . PHE A 1 83 ? -3.657 5.700 7.741 1.00 90.81 83 PHE A O 1
ATOM 678 N N . MET A 1 84 ? -3.838 3.775 6.643 1.00 89.56 84 MET A N 1
ATOM 679 C CA . MET A 1 84 ? -4.348 3.079 7.836 1.00 89.56 84 MET A CA 1
ATOM 680 C C . MET A 1 84 ? -3.269 2.863 8.910 1.00 89.56 84 MET A C 1
ATOM 682 O O . MET A 1 84 ? -3.583 2.911 10.099 1.00 89.56 84 MET A O 1
ATOM 686 N N . ASN A 1 85 ? -2.005 2.718 8.500 1.00 88.12 85 ASN A N 1
ATOM 687 C CA . ASN A 1 85 ? -0.907 2.384 9.403 1.00 88.12 85 ASN A CA 1
ATOM 688 C C . ASN A 1 85 ? -0.198 3.578 10.031 1.00 88.12 85 ASN A C 1
ATOM 690 O O . ASN A 1 85 ? 0.275 3.451 11.148 1.00 88.12 85 ASN A O 1
ATOM 694 N N . ILE A 1 86 ? -0.160 4.751 9.402 1.00 87.50 86 ILE A N 1
ATOM 695 C CA . ILE A 1 86 ? 0.382 5.946 10.071 1.00 87.50 86 ILE A CA 1
ATOM 696 C C . ILE A 1 86 ? -0.476 6.276 11.304 1.00 87.50 86 ILE A C 1
ATOM 698 O O . ILE A 1 86 ? -1.695 6.110 11.286 1.00 87.50 86 ILE A O 1
ATOM 702 N N . SER A 1 87 ? 0.114 6.800 12.365 1.00 82.31 87 SER A N 1
ATOM 703 C CA . SER A 1 87 ? -0.616 7.314 13.524 1.00 82.31 87 SER A CA 1
ATOM 704 C C . SER A 1 87 ? -0.438 8.829 13.644 1.00 82.31 87 SER A C 1
ATOM 706 O O . SER A 1 87 ? 0.553 9.394 13.188 1.00 82.31 87 SER A O 1
ATOM 708 N N . TYR A 1 88 ? -1.453 9.504 14.189 1.00 79.81 88 TYR A N 1
ATOM 709 C CA . TYR A 1 88 ? -1.394 10.935 14.540 1.00 79.81 88 TYR A CA 1
ATOM 710 C C . TYR A 1 88 ? -1.108 11.146 16.034 1.00 79.81 88 TYR A C 1
ATOM 712 O O . TYR A 1 88 ? -1.127 12.275 16.523 1.00 79.81 88 TYR A O 1
ATOM 720 N N . SER A 1 89 ? -0.870 10.052 16.757 1.00 74.19 89 SER A N 1
ATOM 721 C CA . SER A 1 89 ? -0.403 10.063 18.136 1.00 74.19 89 SER A CA 1
ATOM 722 C C . SER A 1 89 ? 0.992 10.695 18.221 1.00 74.19 89 SER A C 1
ATOM 724 O O . SER A 1 89 ? 1.790 10.585 17.289 1.00 74.19 89 SER A O 1
ATOM 726 N N . LYS A 1 90 ? 1.298 11.383 19.327 1.00 64.44 90 LYS A N 1
ATOM 727 C CA . LYS A 1 90 ? 2.650 11.934 19.562 1.00 64.44 90 LYS A CA 1
ATOM 728 C C . LYS A 1 90 ? 3.608 10.852 20.062 1.00 64.44 90 LYS A C 1
ATOM 730 O O . LYS A 1 90 ? 4.834 10.985 19.963 1.00 64.44 90 LYS A O 1
ATOM 735 N N . GLU A 1 91 ? 3.033 9.808 20.637 1.00 69.69 91 GLU A N 1
ATOM 736 C CA . GLU A 1 91 ? 3.710 8.699 21.276 1.00 69.69 91 GLU A CA 1
ATOM 737 C C . GLU A 1 91 ? 4.185 7.697 20.217 1.00 69.69 91 GLU A C 1
ATOM 739 O O . GLU A 1 91 ? 5.384 7.427 20.156 1.00 69.69 91 GLU A O 1
ATOM 744 N N . ASP A 1 92 ? 3.289 7.298 19.306 1.00 70.69 92 ASP A N 1
ATOM 745 C CA . ASP A 1 92 ? 3.536 6.297 18.263 1.00 70.69 92 ASP A CA 1
ATOM 746 C C . ASP A 1 92 ? 3.267 6.852 16.861 1.00 70.69 92 ASP A C 1
ATOM 748 O O . ASP A 1 92 ? 2.190 7.387 16.597 1.00 70.69 92 ASP A O 1
ATOM 752 N N . TYR A 1 93 ? 4.220 6.672 15.940 1.00 75.88 93 TYR A N 1
ATOM 753 C CA . TYR A 1 93 ? 4.097 7.104 14.539 1.00 75.88 93 TYR A CA 1
ATOM 754 C C . TYR A 1 93 ? 3.407 6.074 13.636 1.00 75.88 93 TYR A C 1
ATOM 756 O O . TYR A 1 93 ? 2.936 6.437 12.555 1.00 75.88 93 TYR A O 1
ATOM 764 N N . SER A 1 94 ? 3.306 4.816 14.078 1.00 82.06 94 SER A N 1
ATOM 765 C CA . SER A 1 94 ? 2.667 3.734 13.332 1.00 82.06 94 SER A CA 1
ATOM 766 C C . SER A 1 94 ? 1.809 2.828 14.219 1.00 82.06 94 SER A C 1
ATOM 768 O O . SER A 1 94 ? 2.186 2.504 15.342 1.00 82.06 94 SER A O 1
ATOM 770 N N . ASN A 1 95 ? 0.666 2.403 13.679 1.00 78.81 95 ASN A N 1
ATOM 771 C CA . ASN A 1 95 ? -0.215 1.369 14.222 1.00 78.81 95 ASN A CA 1
ATOM 772 C C . ASN A 1 95 ? 0.212 -0.047 13.793 1.00 78.81 95 ASN A C 1
ATOM 774 O O . ASN A 1 95 ? -0.261 -1.027 14.365 1.00 78.81 95 ASN A O 1
ATOM 778 N N . PHE A 1 96 ? 1.067 -0.170 12.774 1.00 80.94 96 PHE A N 1
ATOM 779 C CA . PHE A 1 96 ? 1.540 -1.460 12.278 1.00 80.94 96 PHE A CA 1
ATOM 780 C C . PHE A 1 96 ? 2.547 -2.045 13.251 1.00 80.94 96 PHE A C 1
ATOM 782 O O . PHE A 1 96 ? 3.558 -1.402 13.463 1.00 80.94 96 PHE A O 1
ATOM 789 N N . GLN A 1 97 ? 2.348 -3.257 13.764 1.00 73.44 97 GLN A N 1
ATOM 790 C CA . GLN A 1 97 ? 3.304 -3.893 14.674 1.00 73.44 97 GLN A CA 1
ATOM 791 C C . GLN A 1 97 ? 4.245 -4.852 13.933 1.00 73.44 97 GLN A C 1
ATOM 793 O O . GLN A 1 97 ? 3.884 -5.988 13.621 1.00 73.44 97 GLN A O 1
ATOM 798 N N . GLY A 1 98 ? 5.490 -4.426 13.698 1.00 72.12 98 GLY A N 1
ATOM 799 C CA . GLY A 1 98 ? 6.556 -5.296 13.189 1.00 72.12 98 GLY A CA 1
ATOM 800 C C . GLY A 1 98 ? 7.409 -4.677 12.084 1.00 72.12 98 GLY A C 1
ATOM 801 O O . GLY A 1 98 ? 7.507 -3.464 11.947 1.00 72.12 98 GLY A O 1
ATOM 802 N N . LYS A 1 99 ? 8.044 -5.539 11.280 1.00 70.75 99 LYS A N 1
ATOM 803 C CA . LYS A 1 99 ? 8.814 -5.139 10.093 1.00 70.75 99 LYS A CA 1
ATOM 804 C C . LYS A 1 99 ? 8.199 -5.761 8.847 1.00 70.75 99 LYS A C 1
ATOM 806 O O . LYS A 1 9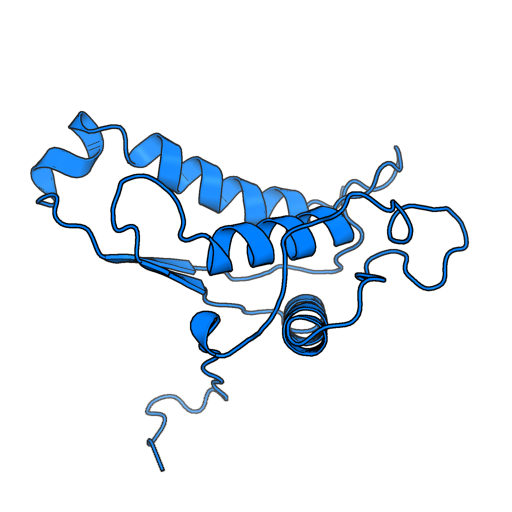9 ? 7.969 -6.970 8.825 1.00 70.75 99 LYS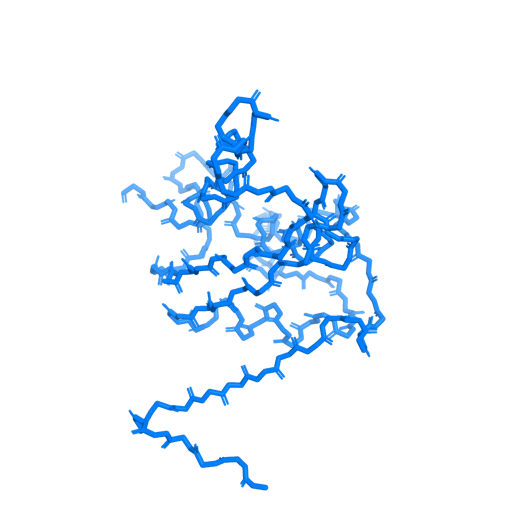 A O 1
ATOM 811 N N . ILE A 1 100 ? 7.986 -4.949 7.817 1.00 71.50 100 ILE A N 1
ATOM 812 C CA . ILE A 1 100 ? 7.592 -5.405 6.483 1.00 71.50 100 ILE A CA 1
ATOM 813 C C . ILE A 1 100 ? 8.870 -5.531 5.668 1.00 71.50 100 ILE A C 1
ATOM 815 O O . ILE A 1 100 ? 9.528 -4.539 5.344 1.00 71.50 100 ILE A O 1
ATOM 819 N N . ASN A 1 101 ? 9.208 -6.764 5.307 1.00 73.94 101 ASN A N 1
ATOM 820 C CA . ASN A 1 101 ? 10.225 -7.006 4.296 1.00 73.94 101 ASN A CA 1
ATOM 821 C C . ASN A 1 101 ? 9.569 -6.831 2.928 1.00 73.94 101 ASN A C 1
ATOM 823 O O . ASN A 1 101 ? 8.888 -7.746 2.459 1.00 73.94 101 ASN A O 1
ATOM 827 N N . ALA A 1 102 ? 9.743 -5.645 2.343 1.00 76.31 102 ALA A N 1
ATOM 828 C CA . ALA A 1 102 ? 9.203 -5.3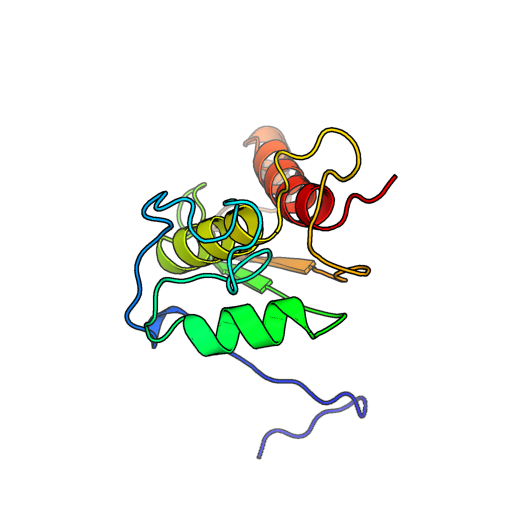00 1.039 1.00 76.31 102 ALA A CA 1
ATOM 829 C C . ALA A 1 102 ? 10.294 -5.052 0.005 1.00 76.31 102 ALA A C 1
ATOM 831 O O . ALA A 1 102 ? 11.341 -4.473 0.290 1.00 76.31 102 ALA A O 1
ATOM 832 N N . GLY A 1 103 ? 10.017 -5.498 -1.214 1.00 78.88 103 GLY A N 1
ATOM 833 C CA . GLY A 1 103 ? 10.840 -5.266 -2.388 1.00 78.88 103 GLY A CA 1
ATOM 834 C C . GLY A 1 103 ? 9.963 -4.787 -3.530 1.00 78.88 103 GLY A C 1
ATOM 835 O O . GLY A 1 103 ? 8.810 -5.207 -3.640 1.00 78.88 103 GLY A O 1
ATOM 836 N N . PHE A 1 104 ? 10.531 -3.922 -4.365 1.00 80.75 104 PHE A N 1
ATOM 837 C CA . PHE A 1 104 ? 9.887 -3.428 -5.570 1.00 80.75 104 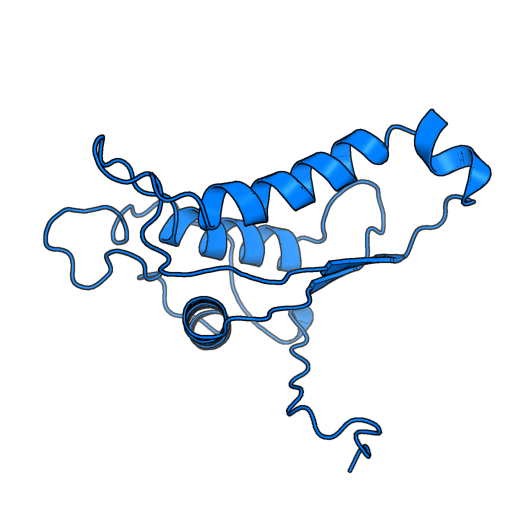PHE A CA 1
ATOM 838 C C . PHE A 1 104 ? 10.613 -3.953 -6.794 1.00 80.75 104 PHE A C 1
ATOM 840 O O . PHE A 1 104 ? 11.829 -3.806 -6.916 1.00 80.75 104 PHE A O 1
ATOM 847 N N . ILE A 1 105 ? 9.851 -4.536 -7.709 1.00 82.19 105 ILE A N 1
ATOM 848 C CA . ILE A 1 105 ? 10.346 -4.935 -9.024 1.00 82.19 105 ILE A CA 1
ATOM 849 C C . ILE A 1 105 ? 9.789 -3.936 -10.017 1.00 82.19 105 ILE A C 1
ATOM 851 O O . ILE A 1 105 ? 8.571 -3.833 -10.117 1.00 82.19 105 ILE A O 1
ATOM 855 N N . TYR A 1 106 ? 10.667 -3.238 -10.732 1.00 80.94 106 TYR A N 1
ATOM 856 C CA . TYR A 1 106 ? 10.298 -2.247 -11.735 1.00 80.94 106 TYR A CA 1
ATOM 857 C C . TYR A 1 106 ? 10.516 -2.807 -13.133 1.00 80.94 106 TYR A C 1
ATOM 859 O O . TYR A 1 106 ? 11.576 -3.347 -13.439 1.00 80.94 106 TYR A O 1
ATOM 867 N N . THR A 1 107 ? 9.521 -2.638 -13.994 1.00 80.44 107 THR A N 1
ATOM 868 C CA . THR A 1 107 ? 9.690 -2.796 -15.443 1.00 80.44 107 THR A CA 1
ATOM 869 C C . THR A 1 107 ? 9.591 -1.419 -16.074 1.00 80.44 107 THR A C 1
ATOM 871 O O . THR A 1 107 ? 8.678 -0.657 -15.761 1.00 80.44 107 THR A O 1
ATOM 874 N N . MET A 1 108 ? 10.594 -1.063 -16.871 1.00 79.94 108 MET A N 1
ATOM 875 C CA . MET A 1 108 ? 10.778 0.287 -17.391 1.00 79.94 108 MET A CA 1
ATOM 876 C C . MET A 1 108 ? 11.331 0.211 -18.812 1.00 79.94 108 MET A C 1
ATOM 878 O O . MET A 1 108 ? 12.096 -0.691 -19.140 1.00 79.94 108 MET A O 1
ATOM 882 N N . ASN A 1 109 ? 10.973 1.183 -19.646 1.00 84.19 109 ASN A N 1
ATOM 883 C CA . ASN A 1 109 ? 11.489 1.322 -21.011 1.00 84.19 109 ASN A CA 1
ATOM 884 C C . ASN A 1 109 ? 12.848 2.048 -21.081 1.00 84.19 109 ASN A C 1
ATOM 886 O O . ASN A 1 109 ? 13.373 2.272 -22.168 1.00 84.19 109 ASN A O 1
ATOM 890 N N . VAL A 1 110 ? 13.402 2.448 -19.934 1.00 83.38 110 VAL A N 1
ATOM 891 C CA . VAL A 1 110 ? 14.666 3.182 -19.843 1.00 83.38 110 VAL A CA 1
ATOM 892 C C . VAL A 1 110 ? 15.812 2.188 -19.656 1.00 83.38 110 VAL A C 1
ATOM 894 O O . VAL A 1 110 ? 15.729 1.340 -18.765 1.00 83.38 110 VAL A O 1
ATOM 897 N N . PRO A 1 111 ? 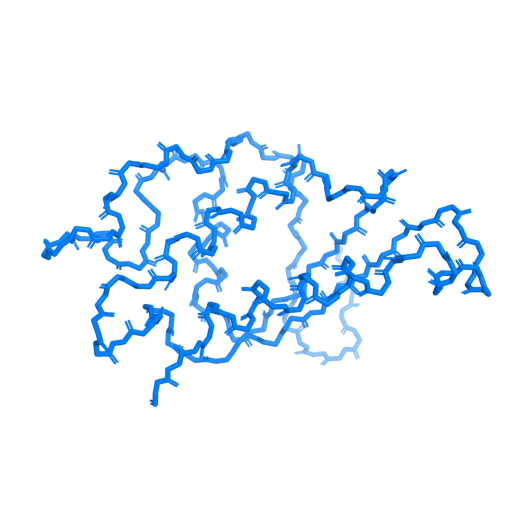16.891 2.278 -20.453 1.00 86.81 111 PRO A N 1
ATOM 898 C CA . PRO A 1 111 ? 18.060 1.434 -20.253 1.00 86.81 111 PRO A CA 1
ATOM 899 C C . PRO A 1 111 ? 18.708 1.735 -18.899 1.00 86.81 111 PRO A C 1
ATOM 901 O O . PRO A 1 111 ? 18.758 2.888 -18.469 1.00 86.81 111 PRO A O 1
ATOM 904 N N . GLN A 1 112 ? 19.264 0.707 -18.254 1.00 85.62 112 GLN A N 1
ATOM 905 C CA . GLN A 1 112 ? 19.807 0.800 -16.892 1.00 85.62 112 GLN A CA 1
ATOM 906 C C . GLN A 1 112 ? 20.797 1.965 -16.703 1.00 85.62 112 GLN A C 1
ATOM 908 O O . GLN A 1 112 ? 20.758 2.646 -15.684 1.00 85.62 112 GLN A O 1
ATOM 913 N N . ILE A 1 113 ? 21.640 2.238 -17.705 1.00 88.75 113 ILE A N 1
ATOM 914 C CA . ILE A 1 113 ? 22.643 3.317 -17.673 1.00 88.75 113 ILE A CA 1
ATOM 915 C C . ILE A 1 113 ? 22.037 4.725 -17.548 1.00 88.75 113 ILE A C 1
ATOM 917 O O . ILE A 1 113 ? 22.695 5.644 -17.073 1.00 88.75 113 ILE A O 1
ATOM 921 N N . ALA A 1 114 ? 20.783 4.909 -17.965 1.00 86.69 114 ALA A N 1
ATOM 922 C CA . ALA A 1 114 ? 20.106 6.202 -17.968 1.00 86.69 114 ALA A CA 1
ATOM 923 C C . ALA A 1 114 ? 19.172 6.401 -16.760 1.00 86.69 114 ALA A C 1
ATOM 925 O O . ALA A 1 114 ? 18.537 7.453 -16.654 1.00 86.69 114 ALA A O 1
ATOM 926 N N . VAL A 1 115 ? 19.065 5.415 -15.860 1.00 85.06 115 VAL A N 1
ATOM 927 C CA . VAL A 1 115 ? 18.143 5.431 -14.709 1.00 85.06 115 VAL A CA 1
ATOM 928 C C . VAL A 1 115 ? 18.439 6.606 -13.775 1.00 85.06 115 VAL A C 1
ATOM 930 O O . VAL A 1 115 ? 17.528 7.379 -13.461 1.00 85.06 115 VAL A O 1
ATOM 933 N N . ASP A 1 116 ? 19.706 6.795 -13.407 1.00 84.75 116 ASP A N 1
ATOM 934 C CA . ASP A 1 116 ? 20.123 7.844 -12.470 1.00 84.75 116 ASP A CA 1
ATOM 935 C C . ASP A 1 116 ? 19.965 9.238 -13.083 1.00 84.75 116 ASP A C 1
ATOM 937 O O . ASP A 1 116 ? 19.327 10.112 -12.496 1.00 84.75 116 ASP A O 1
ATOM 941 N N . ALA A 1 117 ? 20.448 9.419 -14.317 1.00 86.19 117 ALA A N 1
ATOM 942 C CA . ALA A 1 117 ? 20.325 10.677 -15.057 1.00 86.19 117 ALA A CA 1
ATOM 943 C C . ALA A 1 117 ? 18.859 11.083 -15.304 1.00 86.19 117 ALA A C 1
ATOM 945 O O . ALA A 1 117 ? 18.547 12.265 -15.419 1.00 86.19 117 ALA A O 1
ATOM 946 N N . SER A 1 118 ? 17.947 10.109 -15.360 1.00 84.38 118 SER A N 1
ATOM 947 C CA . SER A 1 118 ? 16.510 10.334 -15.553 1.00 84.38 118 SER A CA 1
ATOM 948 C C . SER A 1 118 ? 15.743 10.620 -14.255 1.00 84.38 118 SER A C 1
ATOM 950 O O . SER A 1 118 ? 14.519 10.768 -14.310 1.00 84.38 118 SER A O 1
ATOM 952 N N . GLY A 1 119 ? 16.422 10.668 -13.102 1.00 85.69 119 GLY A N 1
ATOM 953 C CA . GLY A 1 119 ? 15.829 11.012 -11.808 1.00 85.69 119 GLY A CA 1
ATOM 954 C C . GLY A 1 119 ? 15.043 9.886 -11.128 1.00 85.69 119 GLY A C 1
ATOM 955 O O . GLY A 1 119 ? 14.345 10.140 -10.146 1.00 85.69 119 GLY A O 1
ATOM 956 N N . TYR A 1 120 ? 15.146 8.636 -11.596 1.00 85.06 120 TYR A N 1
ATOM 957 C CA . TYR A 1 120 ? 14.392 7.515 -11.012 1.00 85.06 120 TYR A CA 1
ATOM 958 C C . TYR A 1 120 ? 14.815 7.163 -9.588 1.00 85.06 120 TYR A C 1
ATOM 960 O O . TYR A 1 120 ? 14.003 6.629 -8.833 1.00 85.06 120 TYR A O 1
ATOM 968 N N . GLN A 1 121 ? 16.035 7.525 -9.191 1.00 85.75 121 GLN A N 1
ATOM 969 C CA . GLN A 1 121 ? 16.506 7.329 -7.825 1.00 85.75 121 GLN A CA 1
ATOM 970 C C . GLN A 1 121 ? 15.565 7.979 -6.797 1.00 85.75 121 GLN A C 1
ATOM 972 O O . GLN A 1 121 ? 15.226 7.361 -5.789 1.00 85.75 121 GLN A O 1
ATOM 977 N N . TYR A 1 122 ? 15.041 9.172 -7.103 1.00 85.31 122 TYR A N 1
ATOM 978 C CA . TYR A 1 122 ? 14.052 9.844 -6.258 1.00 85.31 122 TYR A CA 1
ATOM 979 C C . TYR A 1 122 ? 12.770 9.015 -6.089 1.00 85.31 122 TYR A C 1
ATOM 981 O O . TYR A 1 122 ? 12.251 8.900 -4.980 1.00 85.31 122 TYR A O 1
ATOM 989 N N . ILE A 1 123 ? 12.282 8.398 -7.171 1.00 83.31 123 ILE A N 1
ATOM 990 C CA . ILE A 1 123 ? 11.079 7.553 -7.160 1.00 83.31 123 ILE A CA 1
ATOM 991 C C . ILE A 1 123 ? 11.325 6.300 -6.314 1.00 83.31 123 ILE A C 1
ATOM 993 O O . ILE A 1 123 ? 10.508 5.954 -5.461 1.00 83.31 123 ILE A O 1
ATOM 997 N N . PHE A 1 124 ? 12.469 5.638 -6.505 1.00 85.75 124 PHE A N 1
ATOM 998 C CA . PHE A 1 124 ? 12.828 4.449 -5.732 1.00 85.75 124 PHE A CA 1
ATOM 999 C C . PHE A 1 124 ? 12.935 4.756 -4.240 1.00 85.75 124 PHE A C 1
ATOM 1001 O O . PHE A 1 124 ? 12.435 3.989 -3.416 1.00 85.75 124 PHE A O 1
ATOM 1008 N N . ASP A 1 125 ? 13.539 5.885 -3.882 1.00 86.00 125 ASP A N 1
ATOM 1009 C CA . ASP A 1 125 ? 13.682 6.280 -2.485 1.00 86.00 125 ASP A CA 1
ATOM 1010 C C . ASP A 1 125 ? 12.352 6.727 -1.869 1.00 86.00 125 ASP A C 1
ATOM 1012 O O . ASP A 1 125 ? 12.086 6.410 -0.710 1.00 86.00 125 ASP A O 1
ATOM 1016 N N . MET A 1 126 ? 11.470 7.367 -2.641 1.00 81.69 126 MET A N 1
ATOM 1017 C CA . MET A 1 126 ? 10.088 7.631 -2.228 1.00 81.69 126 MET A CA 1
ATOM 1018 C C . MET A 1 126 ? 9.336 6.337 -1.897 1.00 81.69 126 MET A C 1
ATOM 1020 O O . MET A 1 126 ? 8.752 6.217 -0.820 1.00 81.69 126 MET A O 1
ATOM 1024 N N . HIS A 1 127 ? 9.410 5.335 -2.771 1.00 80.81 127 HIS A N 1
ATOM 1025 C CA . HIS A 1 127 ? 8.774 4.039 -2.542 1.00 80.81 127 HIS A CA 1
ATOM 1026 C C . HIS A 1 127 ? 9.356 3.297 -1.328 1.00 80.81 127 HIS A C 1
ATOM 1028 O O . HIS A 1 127 ? 8.600 2.731 -0.537 1.00 80.81 127 HIS A O 1
ATOM 1034 N N . LYS A 1 128 ? 10.678 3.352 -1.107 1.00 80.31 128 LYS A N 1
ATOM 1035 C CA . LYS A 1 128 ? 11.296 2.822 0.125 1.00 80.31 128 LYS A CA 1
ATOM 1036 C C . LYS A 1 128 ? 10.768 3.532 1.374 1.00 80.31 128 LYS A C 1
ATOM 1038 O O . LYS A 1 128 ? 10.453 2.874 2.365 1.00 80.31 128 LYS A O 1
ATOM 1043 N N . ARG A 1 129 ? 10.645 4.864 1.332 1.00 78.44 129 ARG A N 1
ATOM 1044 C CA . ARG A 1 129 ? 10.139 5.663 2.461 1.00 78.44 129 ARG A CA 1
ATOM 1045 C C . ARG A 1 129 ? 8.702 5.312 2.816 1.00 78.44 129 ARG A C 1
ATOM 1047 O O . ARG A 1 129 ? 8.401 5.243 4.000 1.00 78.44 129 ARG A O 1
ATOM 1054 N N . TYR A 1 130 ? 7.841 5.039 1.838 1.00 75.31 130 TYR A N 1
ATOM 1055 C CA . TYR A 1 130 ? 6.458 4.639 2.103 1.00 75.31 130 TYR A CA 1
ATOM 1056 C C . TYR A 1 130 ? 6.350 3.420 3.025 1.00 75.31 130 TYR A C 1
ATOM 1058 O O . TYR A 1 130 ? 5.597 3.453 3.998 1.00 75.31 130 TYR A O 1
ATOM 1066 N N . TYR A 1 131 ? 7.156 2.386 2.784 1.00 70.81 131 TYR A N 1
ATOM 1067 C CA . TYR A 1 131 ? 7.188 1.214 3.659 1.00 70.81 131 TYR A CA 1
ATOM 1068 C C . TYR A 1 131 ? 7.932 1.471 4.972 1.00 70.81 131 TYR A C 1
ATOM 1070 O O . TYR A 1 131 ? 7.578 0.865 5.979 1.00 70.81 131 TYR A O 1
ATOM 1078 N N . ALA A 1 132 ? 8.920 2.371 4.993 1.00 70.81 132 ALA A N 1
ATOM 1079 C CA . ALA A 1 132 ? 9.632 2.731 6.219 1.00 70.81 132 ALA A CA 1
ATOM 1080 C C . ALA A 1 132 ? 8.748 3.514 7.205 1.00 70.81 132 ALA A C 1
ATOM 1082 O O . ALA A 1 132 ? 8.745 3.214 8.396 1.00 70.81 132 ALA A O 1
ATOM 1083 N N . VAL A 1 133 ? 7.962 4.479 6.715 1.00 66.25 133 VAL A N 1
ATOM 1084 C CA . VAL A 1 133 ? 7.051 5.296 7.537 1.00 66.25 133 VAL A CA 1
ATOM 1085 C C . VAL A 1 133 ? 5.962 4.430 8.170 1.00 66.25 133 VAL A C 1
ATOM 1087 O O . VAL A 1 133 ? 5.612 4.634 9.328 1.00 66.25 133 VAL A O 1
ATOM 1090 N N . ALA A 1 134 ? 5.474 3.419 7.448 1.00 60.66 134 ALA A N 1
ATOM 1091 C CA . ALA A 1 134 ? 4.507 2.468 7.981 1.00 60.66 134 ALA A CA 1
ATOM 1092 C C . ALA A 1 134 ? 5.088 1.540 9.067 1.00 60.66 134 ALA A C 1
ATOM 1094 O O . ALA A 1 134 ? 4.316 0.914 9.771 1.00 60.66 134 ALA A O 1
ATOM 1095 N N . GLN A 1 135 ? 6.408 1.439 9.242 1.00 60.88 135 GLN A N 1
ATOM 1096 C CA . GLN A 1 135 ? 7.048 0.519 10.203 1.00 60.88 135 GLN A CA 1
ATOM 1097 C C . GLN A 1 135 ? 7.691 1.228 11.398 1.00 60.88 135 GLN A C 1
ATOM 1099 O O . GLN A 1 135 ? 8.365 0.597 12.213 1.00 60.88 135 GLN A O 1
ATOM 1104 N N . TRP A 1 136 ? 7.567 2.551 11.470 1.00 54.25 136 TRP A N 1
ATOM 1105 C CA . TRP A 1 136 ? 8.325 3.335 12.429 1.00 54.25 136 TRP A CA 1
ATOM 1106 C C . TRP A 1 136 ? 7.647 3.320 13.802 1.00 54.25 136 TRP A C 1
ATOM 1108 O O . TRP A 1 136 ? 6.661 4.020 14.038 1.00 54.25 136 TRP A O 1
ATOM 1118 N N . HIS A 1 137 ? 8.200 2.515 14.704 1.00 54.69 137 HIS A N 1
ATOM 1119 C CA . HIS A 1 137 ? 8.001 2.639 16.145 1.00 54.69 137 HIS A CA 1
ATOM 1120 C C . HIS A 1 137 ? 9.203 3.358 16.754 1.00 54.69 137 HIS A C 1
ATOM 1122 O O . HIS A 1 137 ? 10.320 3.218 16.246 1.00 54.69 137 HIS A O 1
ATOM 1128 N N . LYS A 1 138 ? 8.966 4.134 17.815 1.00 44.50 138 LYS A N 1
ATOM 1129 C CA . LYS A 1 138 ? 10.052 4.599 18.683 1.00 44.50 138 LYS A CA 1
ATOM 1130 C C . LYS A 1 138 ? 10.679 3.427 19.429 1.00 44.50 138 LYS A C 1
ATOM 1132 O O . LYS A 1 138 ? 9.936 2.474 19.752 1.00 44.50 138 LYS A O 1
#

InterPro domains:
  IPR029039 Flavoprotein-like superfamily [G3DSA:3.40.50.360] (1-55)
  IPR029039 Flavoprotein-like superfamily [SSF52218] (7-130)
  IPR051796 Iron-sulfur flavoprotein SsuE-like [PTHR43278] (7-110)

pLDDT: mean 79.07, std 14.82, range [33.69, 97.44]

Nearest PDB structures (foldseek):
  4gi5-assembly1_A  TM=7.032E-01  e=1.065E+00  Klebsiella pneumoniae subsp. pneumoniae MGH 78578
  4r81-assembly3_B  TM=7.684E-01  e=2.888E+00  Methanothermobacter marburgensis str. Marburg
  4r81-assembly3_C-2  TM=6.808E-01  e=3.525E+00  Methanothermobacter marburgensis str. Marburg

Mean predicted aligned error: 7.83 Å

Secondary structure (DSSP, 8-state):
-PPPTTS-------GGGS---------TTTSTT-TTTTS----STTHHHHHHHHH-SB--EEEE-SSSS--HHHHHHHHHHHHHHB---SS-SBS--S--B--EEEE-SS-GGGTTTTTHHHHHHHHHHHHHHTT---

Sequence (138 aa):
MEQNLWGAETEMINLYNLNYKGCISCFACKRKDSKFVGHCAVRDDLTEVLEKSNHQRRTAARLTNLSRQCDREMSSFLERLIFMNISYSKEDYSNFQGKINAGFIYTMNVPQIAVDASGYQYIFDMHKRYYAVAQWHK

Foldseek 3Di:
DDDDPPPDDDDDDDLVVWDDAADPPPCLCADPPRPNVLADPDDTRCRVVLVCQLPDQEDEDEFECEDLDTDRSVNRNLRRNLVSFAYPDPQFGGPRPHHYHYDYHYDYPDPPVCCVVVPVVVVVVVVVVSRVSSHDGD

Organism: NCBI:txid1262449

Solvent-accessible surface area (backbone atoms only — not comparable to full-atom values): 8434 Å² total; per-residue (Å²): 136,87,82,70,94,76,84,62,91,81,85,88,83,67,60,87,82,45,69,72,71,51,65,82,78,79,52,49,22,67,40,84,93,36,97,24,55,46,32,73,74,72,83,50,63,53,41,66,56,47,53,49,59,67,72,42,59,60,49,78,47,80,42,63,35,86,70,95,42,73,41,69,58,57,45,20,49,50,45,38,54,38,59,16,12,42,41,90,54,93,82,39,46,26,58,44,86,61,60,70,53,65,51,77,48,76,49,64,96,67,58,78,90,48,38,65,84,69,52,46,59,61,56,56,50,50,56,53,44,54,59,48,52,26,39,37,68,125

Radius of gyration: 16.27 Å; Cα contacts (8 Å, |Δi|>4): 168; chains: 1; bounding box: 38×38×42 Å